Protein AF-A0A933CII4-F1 (afdb_monomer_lite)

pLDDT: mean 83.2, std 9.1, range [63.16, 93.88]

Sequence (49 aa):
MPLGGGAGKLFRVANLPVNAQLAAYGNVARPEFGPDWQLRFQVQFLLPK

Radius of gyration: 15.19 Å; chains: 1; bounding box: 34×16×43 Å

Structure (mmCIF, N/CA/C/O backbone):
data_AF-A0A933CII4-F1
#
_entry.id   AF-A0A933CII4-F1
#
loop_
_atom_site.group_PDB
_atom_site.id
_atom_site.type_symbol
_atom_site.label_atom_id
_atom_site.label_alt_id
_atom_site.label_comp_id
_atom_site.label_asym_id
_atom_site.label_entity_id
_atom_site.label_seq_id
_atom_site.pdbx_PDB_ins_code
_atom_site.Cartn_x
_atom_site.Cartn_y
_atom_site.Cartn_z
_atom_site.occupancy
_atom_site.B_iso_or_equiv
_atom_site.auth_seq_id
_atom_site.auth_comp_id
_atom_site.auth_asym_id
_atom_site.auth_atom_id
_atom_site.pdbx_PDB_model_num
ATOM 1 N N . MET A 1 1 ? 17.028 3.199 -9.079 1.00 69.50 1 MET A N 1
ATOM 2 C CA . MET A 1 1 ? 16.443 4.110 -8.067 1.00 69.50 1 MET A CA 1
ATOM 3 C C . MET A 1 1 ? 14.931 4.148 -8.255 1.00 69.50 1 MET A C 1
ATOM 5 O O . MET A 1 1 ? 14.503 4.570 -9.330 1.00 69.50 1 MET A O 1
ATOM 9 N N . PRO A 1 2 ? 14.140 3.674 -7.275 1.00 70.94 2 PRO A N 1
ATOM 10 C CA . PRO A 1 2 ? 12.683 3.770 -7.305 1.00 70.94 2 PRO A CA 1
ATOM 11 C C . PRO A 1 2 ? 12.245 5.195 -6.947 1.00 70.94 2 PRO A C 1
ATOM 13 O O . PRO A 1 2 ? 12.535 5.686 -5.858 1.00 70.94 2 PRO A O 1
ATOM 16 N N . LEU A 1 3 ? 11.553 5.861 -7.867 1.00 78.44 3 LEU A N 1
ATOM 17 C CA . LEU A 1 3 ? 10.918 7.157 -7.651 1.00 78.44 3 LEU A CA 1
ATOM 18 C C . LEU A 1 3 ? 9.409 6.955 -7.673 1.00 78.44 3 LEU A C 1
ATOM 20 O O . LEU A 1 3 ? 8.855 6.357 -8.592 1.00 78.44 3 LEU A O 1
ATOM 24 N N . GLY A 1 4 ? 8.737 7.407 -6.625 1.00 81.25 4 GLY A N 1
ATOM 25 C CA . GLY A 1 4 ? 7.329 7.107 -6.450 1.00 81.25 4 GLY A CA 1
ATOM 26 C C . GLY A 1 4 ? 6.708 7.827 -5.279 1.00 81.25 4 GLY A C 1
ATOM 27 O O . GLY A 1 4 ? 7.397 8.393 -4.431 1.00 81.25 4 GLY A O 1
ATOM 28 N N . GLY A 1 5 ? 5.385 7.777 -5.258 1.00 86.75 5 GLY A N 1
ATOM 29 C CA . GLY A 1 5 ? 4.558 8.391 -4.238 1.00 86.75 5 GLY A CA 1
ATOM 30 C C . GLY A 1 5 ? 3.639 7.354 -3.615 1.00 86.75 5 GLY A C 1
ATOM 31 O O . GLY A 1 5 ? 3.213 6.391 -4.256 1.00 86.75 5 GLY A O 1
ATOM 32 N N . GLY A 1 6 ? 3.324 7.564 -2.344 1.00 87.12 6 GLY A N 1
ATOM 33 C CA . GLY A 1 6 ? 2.336 6.768 -1.640 1.00 87.12 6 GLY A CA 1
ATOM 34 C C . GLY A 1 6 ? 1.398 7.637 -0.834 1.00 87.12 6 GLY A C 1
ATOM 35 O O . GLY A 1 6 ? 1.783 8.697 -0.344 1.00 87.12 6 GLY A O 1
ATOM 36 N N . ALA A 1 7 ? 0.166 7.164 -0.702 1.00 87.56 7 ALA A N 1
ATOM 37 C CA . ALA A 1 7 ? -0.840 7.730 0.172 1.00 87.56 7 ALA A CA 1
ATOM 38 C C . ALA A 1 7 ? -1.143 6.729 1.290 1.00 87.56 7 ALA A C 1
ATOM 40 O O . ALA A 1 7 ? -1.430 5.554 1.052 1.00 87.56 7 ALA A O 1
ATOM 41 N N . GLY A 1 8 ? -1.068 7.212 2.526 1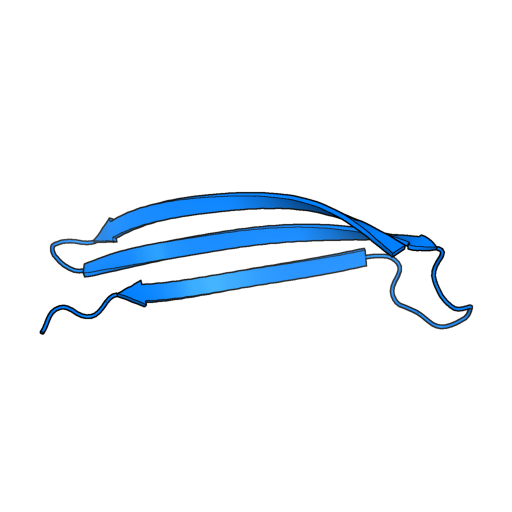.00 89.31 8 GLY A N 1
ATOM 42 C CA . GLY A 1 8 ? -1.456 6.469 3.717 1.00 89.31 8 GLY A CA 1
ATOM 43 C C . GLY A 1 8 ? -2.621 7.151 4.412 1.00 89.31 8 GLY A C 1
ATOM 44 O O . GLY A 1 8 ? -2.658 8.378 4.501 1.00 89.31 8 GLY A O 1
ATOM 45 N N . LYS A 1 9 ? -3.564 6.362 4.926 1.00 88.25 9 LYS A N 1
ATOM 46 C CA . LYS A 1 9 ? -4.648 6.850 5.774 1.00 88.25 9 LYS A CA 1
ATOM 47 C C . LYS A 1 9 ? -4.752 5.986 7.023 1.00 88.25 9 LYS A C 1
ATOM 49 O O . LYS A 1 9 ? -4.970 4.778 6.947 1.00 88.25 9 LYS A O 1
ATOM 54 N N . LEU A 1 10 ? -4.643 6.641 8.175 1.00 89.06 10 LEU A N 1
ATOM 55 C CA . LEU A 1 10 ? -5.017 6.064 9.458 1.00 89.06 10 LEU A CA 1
ATOM 56 C C . LEU A 1 10 ? -6.508 6.328 9.683 1.00 89.06 10 LEU A C 1
ATOM 58 O O . LEU A 1 10 ? -6.955 7.474 9.631 1.00 89.06 10 LEU A O 1
ATOM 62 N N . PHE A 1 11 ? -7.281 5.280 9.929 1.00 90.12 11 PHE A N 1
ATOM 63 C CA . PHE A 1 11 ? -8.699 5.379 10.258 1.00 90.12 11 PHE A CA 1
ATOM 64 C C . PHE A 1 11 ? -9.047 4.413 11.388 1.00 90.12 11 PHE A C 1
ATOM 66 O O . PHE A 1 11 ? -8.308 3.477 11.675 1.00 90.12 11 PHE A O 1
ATOM 73 N N . ARG A 1 12 ? -10.156 4.661 12.083 1.00 88.19 12 ARG A N 1
ATOM 74 C CA . ARG A 1 12 ? -10.650 3.766 13.134 1.00 88.19 12 ARG A CA 1
ATOM 75 C C . ARG A 1 12 ? -11.873 3.023 12.629 1.00 88.19 12 ARG A C 1
ATOM 77 O O . ARG A 1 12 ? -12.783 3.643 12.084 1.00 88.19 12 ARG A O 1
ATOM 84 N N . VAL A 1 13 ? -11.890 1.713 12.839 1.00 86.12 13 VAL A N 1
ATOM 85 C CA . VAL A 1 13 ? -13.077 0.876 12.662 1.00 86.12 13 VAL A CA 1
ATOM 86 C C . VAL A 1 13 ? -13.543 0.482 14.059 1.00 86.12 13 VAL A C 1
ATOM 88 O O . VAL A 1 13 ? -12.859 -0.271 14.749 1.00 86.12 13 VAL A O 1
ATOM 91 N N . ALA A 1 14 ? -14.668 1.050 14.504 1.00 85.31 14 ALA A N 1
ATOM 92 C CA . ALA A 1 14 ? -15.115 1.000 15.899 1.00 85.31 14 ALA A CA 1
ATOM 93 C C . ALA A 1 14 ? -14.012 1.479 16.870 1.00 85.31 14 ALA A C 1
ATOM 95 O O . ALA A 1 14 ? -13.709 2.670 16.903 1.00 85.31 14 ALA A O 1
ATOM 96 N N . ASN A 1 15 ? -13.370 0.563 17.599 1.00 84.38 15 ASN A N 1
ATOM 97 C CA . ASN A 1 15 ? -12.259 0.850 18.515 1.00 84.38 15 ASN A CA 1
ATOM 98 C C . ASN A 1 15 ? -10.891 0.380 18.005 1.00 84.38 15 ASN A C 1
ATOM 100 O O . ASN A 1 15 ? -9.900 0.533 18.714 1.00 84.38 15 ASN A O 1
ATOM 104 N N . LEU A 1 16 ? -10.815 -0.178 16.795 1.00 88.38 16 LEU A N 1
ATOM 105 C CA . LEU A 1 16 ? -9.575 -0.680 16.220 1.00 88.38 16 LEU A CA 1
ATOM 106 C C . LEU A 1 16 ? -8.962 0.376 15.285 1.00 88.38 16 LEU A C 1
ATOM 108 O O . LEU A 1 16 ? -9.521 0.646 14.216 1.00 88.38 16 LEU A O 1
ATOM 112 N N . PRO A 1 17 ? -7.834 1.002 15.656 1.00 90.38 17 PRO A N 1
ATOM 113 C CA . PRO A 1 17 ? -7.072 1.814 14.725 1.00 90.38 17 PRO A CA 1
ATOM 114 C C . PRO A 1 17 ? -6.466 0.932 13.626 1.00 90.38 17 PRO A C 1
ATOM 116 O O . PRO A 1 17 ? -5.777 -0.053 13.886 1.00 90.38 17 PRO A O 1
ATOM 119 N N . VAL A 1 18 ? -6.736 1.303 12.379 1.00 91.69 18 VAL A N 1
ATOM 120 C CA . VAL A 1 18 ? -6.258 0.630 11.173 1.00 91.69 18 VAL A CA 1
ATOM 121 C C . VAL A 1 18 ? -5.480 1.632 10.333 1.00 91.69 18 VAL A C 1
ATOM 123 O O . VAL A 1 18 ? -5.978 2.704 9.986 1.00 91.69 18 VAL A O 1
ATOM 126 N N . ASN A 1 19 ? -4.240 1.288 10.004 1.00 91.88 19 ASN A N 1
ATOM 127 C CA . ASN A 1 19 ? -3.393 2.067 9.110 1.00 91.88 19 ASN A CA 1
ATOM 128 C C . ASN A 1 19 ? -3.339 1.364 7.754 1.00 91.88 19 ASN A C 1
ATOM 130 O O . ASN A 1 19 ? -2.792 0.266 7.663 1.00 91.88 19 ASN A O 1
ATOM 134 N N . ALA A 1 20 ? -3.914 1.975 6.719 1.00 92.75 20 ALA A N 1
ATOM 135 C CA . ALA A 1 20 ? -3.814 1.476 5.352 1.00 92.75 20 ALA A CA 1
ATOM 136 C C . ALA A 1 20 ? -2.910 2.391 4.528 1.00 92.75 20 ALA A C 1
ATOM 138 O O . ALA A 1 20 ? -3.055 3.614 4.553 1.00 92.75 20 ALA A O 1
ATOM 139 N N . GLN A 1 21 ? -1.987 1.798 3.782 1.00 92.69 21 GLN A N 1
ATOM 140 C CA . GLN A 1 21 ? -1.038 2.510 2.940 1.00 92.69 21 GLN A CA 1
ATOM 141 C C . GLN A 1 21 ? -0.997 1.874 1.561 1.00 92.69 21 GLN A C 1
ATOM 143 O O . GLN A 1 21 ? -0.906 0.652 1.424 1.00 92.69 21 GLN A O 1
ATOM 148 N N . LEU A 1 22 ? -1.048 2.724 0.543 1.00 93.88 22 LEU A N 1
ATOM 149 C CA . LEU A 1 22 ? -0.907 2.347 -0.850 1.00 93.88 22 LEU A CA 1
ATOM 150 C C . LEU A 1 22 ? 0.171 3.225 -1.476 1.00 93.88 22 LEU A C 1
ATOM 152 O O . LEU A 1 22 ? 0.086 4.450 -1.429 1.00 93.88 22 LEU A O 1
ATOM 156 N N . ALA A 1 23 ? 1.188 2.607 -2.060 1.00 91.12 23 ALA A N 1
ATOM 157 C CA . ALA A 1 23 ? 2.281 3.318 -2.699 1.00 91.12 23 ALA A CA 1
ATOM 158 C C . ALA A 1 23 ? 2.644 2.683 -4.035 1.00 91.12 23 ALA A C 1
ATOM 160 O O . ALA A 1 23 ? 2.691 1.460 -4.152 1.00 91.12 23 ALA A O 1
ATOM 161 N N . ALA A 1 24 ? 2.909 3.521 -5.031 1.00 90.00 24 ALA A N 1
ATOM 162 C CA . ALA A 1 24 ? 3.357 3.105 -6.348 1.00 90.00 24 ALA A CA 1
ATOM 163 C C . ALA A 1 24 ? 4.719 3.740 -6.632 1.00 90.00 24 ALA A C 1
ATOM 165 O O . ALA A 1 24 ? 4.913 4.946 -6.466 1.00 90.00 24 ALA A O 1
ATOM 166 N N . TYR A 1 25 ? 5.664 2.913 -7.059 1.00 86.75 25 TYR A N 1
ATOM 167 C CA . TYR A 1 25 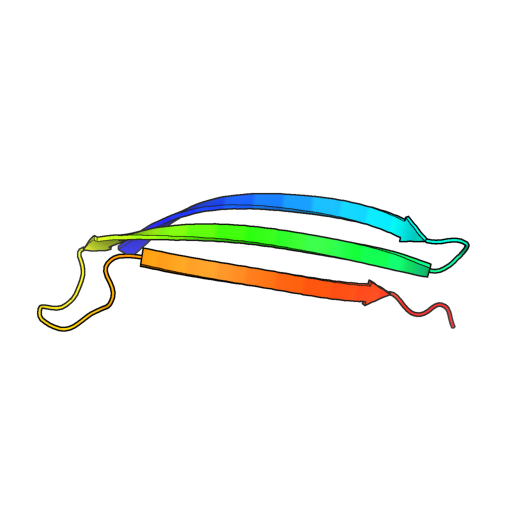? 7.035 3.304 -7.342 1.00 86.75 25 TYR A CA 1
ATOM 168 C C . TYR A 1 25 ? 7.388 2.924 -8.773 1.00 86.75 25 TYR A C 1
ATOM 170 O O . TYR A 1 25 ? 7.192 1.779 -9.163 1.00 86.75 25 TYR A O 1
ATOM 178 N N . GLY A 1 26 ? 7.907 3.872 -9.549 1.00 84.00 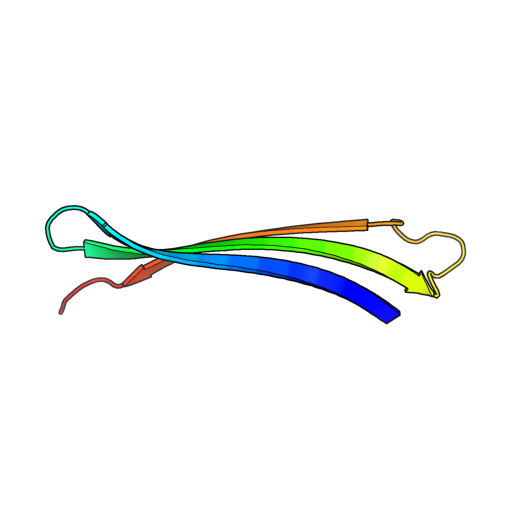26 GLY A N 1
ATOM 179 C CA . GLY A 1 26 ? 8.491 3.634 -10.866 1.00 84.00 26 GLY A CA 1
ATOM 180 C C . GLY A 1 26 ? 10.015 3.586 -10.773 1.00 84.00 26 GLY A C 1
ATOM 181 O O . GLY A 1 26 ? 10.639 4.408 -10.101 1.00 84.00 26 GLY A O 1
ATOM 182 N N . ASN A 1 27 ? 10.646 2.625 -11.436 1.00 77.94 27 ASN A N 1
ATOM 183 C CA . ASN A 1 27 ? 12.098 2.484 -11.438 1.00 77.94 27 ASN A CA 1
ATOM 184 C C . ASN A 1 27 ? 12.711 3.295 -12.589 1.00 77.94 27 ASN A C 1
ATOM 186 O O . ASN A 1 27 ? 12.754 2.834 -13.723 1.00 77.94 27 ASN A O 1
ATOM 190 N N . VAL A 1 28 ? 13.226 4.495 -12.290 1.00 68.12 28 VAL A N 1
ATOM 191 C CA . VAL A 1 28 ? 13.843 5.390 -13.300 1.00 68.12 28 VAL A CA 1
ATOM 192 C C . VAL A 1 28 ? 15.230 4.908 -13.736 1.00 68.12 28 VAL A C 1
ATOM 194 O O . VAL A 1 28 ? 15.637 5.101 -14.874 1.00 68.12 28 VAL A O 1
ATOM 197 N N . ALA A 1 29 ? 15.935 4.214 -12.845 1.00 69.69 29 ALA A N 1
ATOM 198 C CA . ALA A 1 29 ? 17.110 3.420 -13.190 1.00 69.69 29 ALA A CA 1
ATOM 199 C C . ALA A 1 29 ? 16.820 1.977 -12.780 1.00 69.69 29 ALA A C 1
ATOM 201 O O . ALA A 1 29 ? 16.751 1.688 -11.576 1.00 69.69 29 ALA A O 1
ATOM 202 N N . ARG A 1 30 ? 16.591 1.124 -13.781 1.00 63.16 30 ARG A N 1
ATOM 203 C CA . ARG A 1 30 ? 16.240 -0.293 -13.649 1.00 63.16 30 ARG A CA 1
ATOM 204 C C . ARG A 1 30 ? 17.354 -1.173 -14.244 1.00 63.16 30 ARG A C 1
ATOM 206 O O . ARG A 1 30 ? 17.947 -0.767 -15.241 1.00 63.16 30 ARG A O 1
ATOM 213 N N . PRO A 1 31 ? 17.657 -2.346 -13.661 1.00 65.25 31 PRO A N 1
ATOM 214 C CA . PRO A 1 31 ? 18.490 -3.359 -14.314 1.00 65.25 31 PRO A CA 1
ATOM 215 C C . PRO A 1 31 ? 17.815 -3.852 -15.607 1.00 65.25 31 PRO A C 1
ATOM 217 O O . PRO A 1 31 ? 16.587 -3.828 -15.672 1.00 65.25 31 PRO A O 1
ATOM 220 N N . GLU A 1 32 ? 18.574 -4.348 -16.593 1.00 66.38 32 GLU A N 1
ATOM 221 C CA . GLU A 1 32 ? 18.056 -4.820 -17.902 1.00 66.38 32 GLU A CA 1
ATOM 222 C C . GLU A 1 32 ? 16.875 -5.808 -17.811 1.00 66.38 32 GLU A C 1
ATOM 224 O O . GLU A 1 32 ? 16.058 -5.869 -18.724 1.00 66.38 32 GLU A O 1
ATOM 229 N N . PHE A 1 33 ? 16.743 -6.536 -16.696 1.00 66.06 33 PHE A N 1
ATOM 230 C CA . PHE A 1 33 ? 15.708 -7.554 -16.475 1.00 66.06 33 PHE A CA 1
ATOM 231 C C . PHE A 1 33 ? 14.803 -7.276 -15.255 1.00 66.06 33 PHE A C 1
ATOM 233 O O . PHE A 1 33 ? 14.220 -8.197 -14.685 1.00 66.06 33 PHE A O 1
ATOM 240 N N . GLY A 1 34 ? 14.708 -6.021 -14.799 1.00 71.31 34 GLY A N 1
ATOM 241 C CA . GLY A 1 34 ? 13.924 -5.642 -13.616 1.00 71.31 34 GLY A CA 1
ATOM 242 C C . GLY A 1 34 ? 12.498 -5.147 -13.920 1.00 71.31 34 GLY A C 1
ATOM 243 O O . GLY A 1 34 ? 12.273 -4.564 -14.980 1.00 71.31 34 GLY A O 1
ATOM 244 N N . PRO A 1 35 ? 11.540 -5.291 -12.980 1.00 71.75 35 PRO A N 1
ATOM 245 C CA . PRO A 1 35 ? 10.213 -4.696 -13.114 1.00 71.75 35 PRO A CA 1
ATOM 246 C C . PRO A 1 35 ? 10.282 -3.164 -13.175 1.00 71.75 35 PRO A C 1
ATOM 248 O O . PRO A 1 35 ? 10.911 -2.519 -12.332 1.00 71.75 35 PRO A O 1
ATOM 251 N N . ASP A 1 36 ? 9.580 -2.576 -14.141 1.00 78.75 36 ASP A N 1
ATOM 252 C CA . ASP A 1 36 ? 9.508 -1.124 -14.356 1.00 78.75 36 ASP A CA 1
ATOM 253 C C . ASP A 1 36 ? 8.836 -0.361 -13.217 1.00 78.75 36 ASP A C 1
ATOM 255 O O . ASP A 1 36 ? 9.123 0.812 -12.979 1.00 78.75 36 ASP A O 1
ATOM 259 N N . TRP A 1 37 ? 7.946 -1.033 -12.493 1.00 84.88 37 TRP A N 1
ATOM 260 C CA . TRP A 1 37 ? 7.164 -0.450 -11.419 1.00 84.88 37 TRP A CA 1
ATOM 261 C C . TRP A 1 37 ? 6.938 -1.455 -10.290 1.00 84.88 37 TRP A C 1
ATOM 263 O O . TRP A 1 37 ? 7.032 -2.670 -10.465 1.00 84.88 37 TRP A O 1
ATOM 273 N N . GLN A 1 38 ? 6.630 -0.928 -9.111 1.00 86.69 38 GLN A N 1
ATOM 274 C CA . GLN A 1 38 ? 6.259 -1.681 -7.928 1.00 86.69 38 GLN A CA 1
ATOM 275 C C . GLN A 1 38 ? 5.042 -1.034 -7.279 1.00 86.69 38 GLN A C 1
ATOM 277 O O . GLN A 1 38 ? 5.022 0.171 -7.032 1.00 86.69 38 GLN A O 1
ATOM 282 N N . LEU A 1 39 ? 4.053 -1.854 -6.941 1.00 90.56 39 LEU A N 1
ATOM 283 C CA . LEU A 1 39 ? 2.944 -1.458 -6.085 1.00 90.56 39 LEU A CA 1
ATOM 284 C C . LEU A 1 39 ? 3.143 -2.059 -4.694 1.00 90.56 39 LEU A C 1
ATOM 286 O O . LEU A 1 39 ? 3.450 -3.241 -4.550 1.00 90.56 39 LEU A O 1
ATOM 290 N N . ARG A 1 40 ? 2.958 -1.238 -3.666 1.00 90.12 40 ARG A N 1
ATOM 291 C CA . ARG A 1 40 ? 2.986 -1.631 -2.262 1.00 90.12 40 ARG A CA 1
ATOM 292 C C . ARG A 1 40 ? 1.629 -1.343 -1.648 1.00 90.12 40 ARG A C 1
ATOM 294 O O . ARG A 1 40 ? 1.190 -0.198 -1.618 1.00 90.12 40 ARG A O 1
ATOM 301 N N . PHE A 1 41 ? 1.012 -2.384 -1.116 1.00 93.38 41 PHE A N 1
ATOM 302 C CA . PHE A 1 41 ? -0.184 -2.290 -0.297 1.00 93.38 41 PHE A CA 1
ATOM 303 C C . PHE A 1 41 ? 0.143 -2.816 1.096 1.00 93.38 41 PHE A C 1
ATOM 305 O O . PHE A 1 41 ? 0.720 -3.894 1.233 1.00 93.38 41 PHE A O 1
ATOM 312 N N . GLN A 1 42 ? -0.192 -2.046 2.123 1.00 92.38 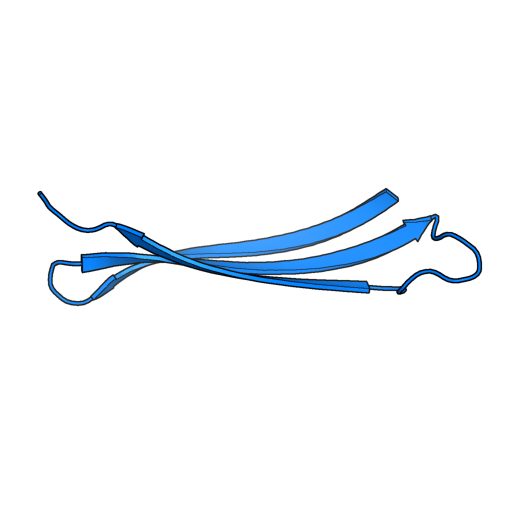42 GLN A N 1
ATOM 313 C CA . GLN A 1 42 ? 0.060 -2.407 3.510 1.00 92.38 42 GLN A CA 1
ATOM 314 C C . GLN A 1 42 ? -1.158 -2.060 4.355 1.00 92.38 42 GLN A C 1
ATOM 316 O O . GLN A 1 42 ? -1.666 -0.943 4.298 1.00 92.38 42 GLN A O 1
ATOM 321 N N . VAL A 1 43 ? -1.590 -3.013 5.175 1.00 91.81 43 VAL A N 1
ATOM 322 C CA . VAL A 1 43 ? -2.636 -2.814 6.178 1.00 91.81 43 VAL A CA 1
ATOM 323 C C . VAL A 1 43 ? -2.074 -3.237 7.525 1.00 91.81 43 VAL A C 1
ATOM 325 O O . VAL A 1 43 ? -1.548 -4.338 7.668 1.00 91.81 43 VAL A O 1
ATOM 328 N N . GLN A 1 44 ? -2.163 -2.350 8.508 1.00 90.62 44 GLN A N 1
ATOM 329 C CA . GLN A 1 44 ? -1.729 -2.586 9.879 1.00 90.62 44 GLN A CA 1
ATOM 330 C C . GLN A 1 44 ? -2.908 -2.436 10.829 1.00 90.62 44 GLN A C 1
ATOM 332 O O . GLN A 1 44 ? -3.556 -1.390 10.870 1.00 90.62 44 GLN A O 1
ATOM 337 N N . PHE A 1 45 ? -3.139 -3.481 11.617 1.00 89.62 45 PHE A N 1
ATOM 338 C CA . PHE A 1 45 ? -4.106 -3.485 12.705 1.00 89.62 45 PHE A CA 1
ATOM 339 C C . PHE A 1 45 ? -3.382 -3.130 14.000 1.00 89.62 45 PHE A C 1
ATOM 341 O O . PHE A 1 45 ? -2.487 -3.851 14.439 1.00 89.62 45 PHE A O 1
ATOM 348 N N . LEU A 1 46 ? -3.752 -2.007 14.603 1.00 86.50 46 LEU A N 1
ATOM 349 C CA . LEU A 1 46 ? -3.196 -1.565 15.875 1.00 86.50 46 LEU A CA 1
ATOM 350 C C . LEU A 1 46 ? -4.100 -2.095 16.989 1.00 86.50 46 LEU A C 1
ATOM 352 O O . LEU A 1 46 ? -5.040 -1.424 17.407 1.00 86.50 46 LEU A O 1
ATOM 356 N N . LEU A 1 47 ? -3.846 -3.336 17.410 1.00 83.81 47 LEU A N 1
ATOM 357 C CA . LEU A 1 47 ? -4.635 -4.010 18.438 1.00 83.81 47 LEU A CA 1
ATOM 358 C C . LEU A 1 47 ? -4.503 -3.266 19.781 1.00 83.81 47 LEU A C 1
ATOM 360 O O . LEU A 1 47 ? -3.378 -3.030 20.234 1.00 83.81 47 LEU A O 1
ATOM 364 N N . PRO A 1 48 ? -5.622 -2.878 20.414 1.00 72.00 48 PRO A N 1
ATOM 365 C CA . PRO A 1 48 ? -5.597 -2.365 21.777 1.00 72.00 48 PRO A CA 1
ATOM 366 C C . PRO A 1 48 ? -5.164 -3.473 22.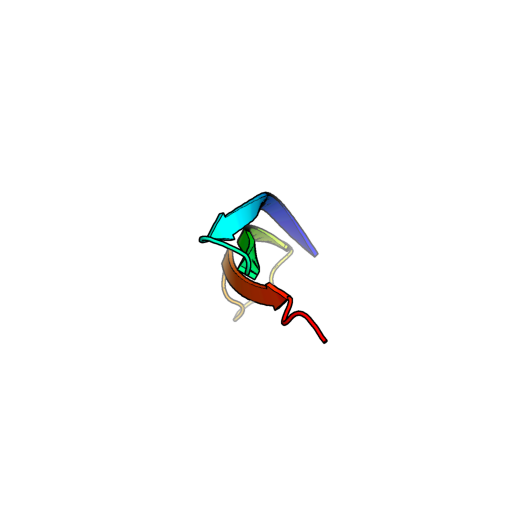753 1.00 72.00 48 PRO A C 1
ATOM 368 O O . PRO A 1 48 ? -5.396 -4.653 22.489 1.00 72.00 48 PRO A O 1
ATOM 371 N N . LYS A 1 49 ? -4.494 -3.081 23.844 1.00 70.06 49 LYS A N 1
ATOM 372 C CA .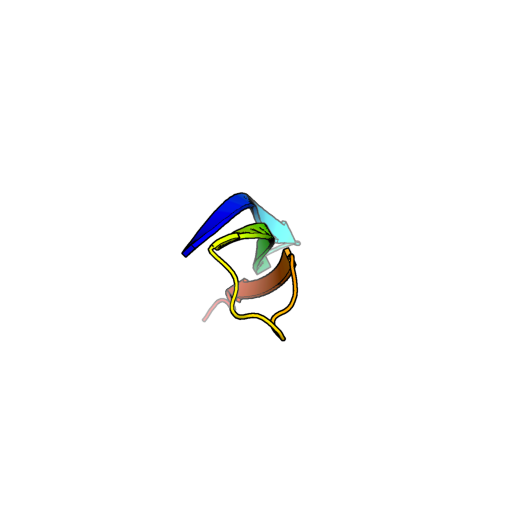 LYS A 1 49 ? -4.115 -3.980 24.947 1.00 70.06 49 LYS A CA 1
ATOM 373 C C . LYS A 1 49 ? -5.330 -4.499 25.702 1.00 70.06 49 LYS A C 1
ATOM 375 O O . LYS A 1 49 ? -6.302 -3.721 25.825 1.00 70.06 49 LYS A O 1
#

Secondary structure (DSSP, 8-state):
-EEEEEEEEEEEETTEEEEEEEEEEEESS--TTS-SEEEEEEEEE----

Foldseek 3Di:
DWDWDKDWDWDDDPPKIKIWIWIKTACPPADPPGDRIDIDIDIDIPDDD